Protein AF-A0A2E1YT01-F1 (afdb_monomer)

Secondary structure (DSSP, 8-state):
-HHHHHHHHHHTT--TTTS---TT-EEEEETTEEEE------HHHHHTTSS-HHHHHHHHHT--

Sequence (64 aa):
GKIAFDSCLKFFNLKKKDFKFYHGAKYKILNNLVLVASYHPSPRNVNTKRLDKKKMVFLLMGLK

pLDDT: mean 95.13, std 3.98, range [68.62, 97.94]

Mean predicted aligned error: 2.69 Å

Radius of gyration: 12.43 Å; Cα contacts (8 Å, |Δi|>4): 60; chains: 1; bounding box: 33×23×27 Å

Structure (mmCIF, N/CA/C/O backbone):
data_AF-A0A2E1YT01-F1
#
_entry.id   AF-A0A2E1YT01-F1
#
loop_
_atom_site.group_PDB
_atom_site.id
_atom_site.type_symbol
_atom_site.label_atom_id
_atom_site.label_alt_id
_atom_site.label_comp_id
_atom_site.label_asym_id
_atom_site.label_entity_id
_atom_site.label_seq_id
_atom_site.pdbx_PDB_ins_code
_atom_site.Cartn_x
_atom_site.Cartn_y
_atom_site.Cartn_z
_atom_site.occupancy
_atom_site.B_iso_or_equiv
_atom_site.auth_seq_id
_atom_site.auth_comp_id
_atom_site.auth_asym_id
_atom_site.auth_atom_id
_atom_site.pdbx_PDB_model_num
ATOM 1 N N . GLY A 1 1 ? 0.140 4.649 -3.659 1.00 95.94 1 GLY A N 1
ATOM 2 C CA . GLY A 1 1 ? 1.465 5.167 -3.239 1.00 95.94 1 GLY A CA 1
ATOM 3 C C . GLY A 1 1 ? 1.346 5.899 -1.911 1.00 95.94 1 GLY A C 1
ATOM 4 O O . GLY A 1 1 ? 0.223 6.192 -1.524 1.00 95.94 1 GLY A O 1
ATOM 5 N N . LYS A 1 2 ? 2.462 6.217 -1.231 1.00 96.38 2 LYS A N 1
ATOM 6 C CA . LYS A 1 2 ? 2.428 6.793 0.132 1.00 96.38 2 LYS A CA 1
ATOM 7 C C . LYS A 1 2 ? 1.679 8.126 0.211 1.00 96.38 2 LYS A C 1
ATOM 9 O O . LYS A 1 2 ? 0.848 8.283 1.087 1.00 96.38 2 LYS A O 1
ATOM 14 N N . ILE A 1 3 ? 1.937 9.051 -0.717 1.00 97.00 3 ILE A N 1
ATOM 15 C CA . ILE A 1 3 ? 1.295 10.378 -0.717 1.00 97.00 3 ILE A CA 1
ATOM 16 C C . ILE A 1 3 ? -0.227 10.243 -0.858 1.00 97.00 3 ILE A C 1
ATOM 18 O O . ILE A 1 3 ? -0.959 10.769 -0.033 1.00 97.00 3 ILE A O 1
ATOM 22 N N . ALA A 1 4 ? -0.696 9.470 -1.844 1.00 97.25 4 ALA A N 1
ATOM 23 C CA . ALA A 1 4 ? -2.126 9.217 -2.029 1.00 97.25 4 ALA A CA 1
ATOM 24 C C . ALA A 1 4 ? -2.765 8.558 -0.793 1.00 97.25 4 ALA A C 1
ATOM 26 O O . ALA A 1 4 ? -3.841 8.962 -0.370 1.00 97.25 4 ALA A O 1
ATOM 27 N N . PHE A 1 5 ? -2.079 7.588 -0.179 1.00 97.94 5 PHE A N 1
ATOM 28 C CA . PHE A 1 5 ? -2.557 6.930 1.036 1.00 97.94 5 PHE A CA 1
ATOM 29 C C . PHE A 1 5 ? -2.652 7.904 2.220 1.00 97.94 5 PHE A C 1
ATOM 31 O O . PHE A 1 5 ? -3.689 7.963 2.872 1.00 97.94 5 PHE A O 1
ATOM 38 N N . ASP A 1 6 ? -1.620 8.720 2.453 1.00 97.06 6 ASP A N 1
ATOM 39 C CA . ASP A 1 6 ? -1.620 9.748 3.500 1.00 97.06 6 ASP A CA 1
ATOM 40 C C . ASP A 1 6 ? -2.742 10.783 3.277 1.00 97.06 6 ASP A C 1
ATOM 42 O O . ASP A 1 6 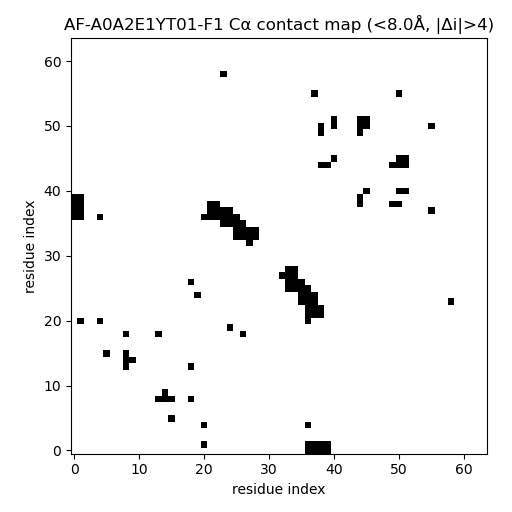? -3.352 11.236 4.248 1.00 97.06 6 ASP A O 1
ATOM 46 N N . SER A 1 7 ? -3.047 11.133 2.020 1.00 97.81 7 SER A N 1
ATOM 47 C CA . SER A 1 7 ? -4.187 11.992 1.673 1.00 97.81 7 SER A CA 1
ATOM 48 C C . SER A 1 7 ? -5.530 11.332 1.989 1.00 97.81 7 SER A C 1
ATOM 50 O O . SER A 1 7 ? -6.397 11.996 2.552 1.00 97.81 7 SER A O 1
ATOM 52 N N . CYS A 1 8 ? -5.701 10.035 1.707 1.00 97.06 8 CYS A N 1
ATOM 53 C CA . CYS A 1 8 ? -6.900 9.295 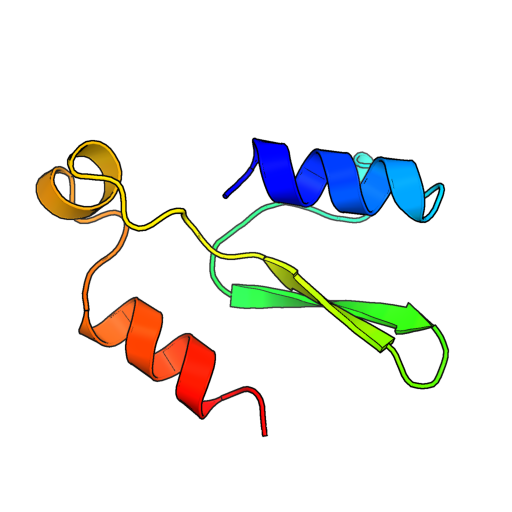2.114 1.00 97.06 8 CYS A CA 1
ATOM 54 C C . CYS A 1 8 ? -7.051 9.269 3.639 1.00 97.06 8 CYS A C 1
ATOM 56 O O . CYS A 1 8 ? -8.140 9.526 4.143 1.00 97.06 8 CYS A O 1
ATOM 58 N N . LEU A 1 9 ? -5.966 9.024 4.385 1.00 97.00 9 LEU A N 1
ATOM 59 C CA . LEU A 1 9 ? -6.008 9.078 5.848 1.00 97.00 9 LEU A CA 1
ATOM 60 C C . LEU A 1 9 ? -6.464 10.454 6.342 1.00 97.00 9 LEU A C 1
ATOM 62 O O . LEU A 1 9 ? -7.321 10.527 7.215 1.00 97.00 9 LEU A O 1
ATOM 66 N N . LYS A 1 10 ? -5.945 11.539 5.753 1.00 97.06 10 LYS A N 1
ATOM 67 C CA . LYS A 1 10 ? -6.372 12.904 6.087 1.00 97.06 10 LYS A CA 1
ATOM 68 C C . LYS A 1 10 ? -7.854 13.131 5.771 1.00 97.06 10 LYS A C 1
ATOM 70 O O . LYS A 1 10 ? -8.557 13.687 6.605 1.00 97.06 10 LYS A O 1
ATOM 75 N N . PHE A 1 11 ? -8.319 12.688 4.603 1.00 96.44 11 PHE A N 1
ATOM 76 C CA . PHE A 1 11 ? -9.715 12.823 4.180 1.00 96.44 11 PHE A CA 1
ATOM 77 C C . PHE A 1 11 ? -10.687 12.138 5.153 1.00 96.44 11 PHE A C 1
ATOM 79 O O . PHE A 1 11 ? -11.711 12.714 5.498 1.00 96.44 11 PHE A O 1
ATOM 86 N N . PHE A 1 12 ? -10.334 10.953 5.658 1.00 95.69 12 PHE A N 1
ATOM 87 C CA . PHE A 1 12 ? -11.137 10.212 6.638 1.00 95.69 12 PHE A CA 1
ATOM 88 C C . PHE A 1 12 ? -10.804 10.543 8.106 1.00 95.69 12 PHE A C 1
ATOM 90 O O . PHE A 1 12 ? -11.257 9.845 9.008 1.00 95.69 12 PHE A O 1
ATOM 97 N N . ASN A 1 13 ? -10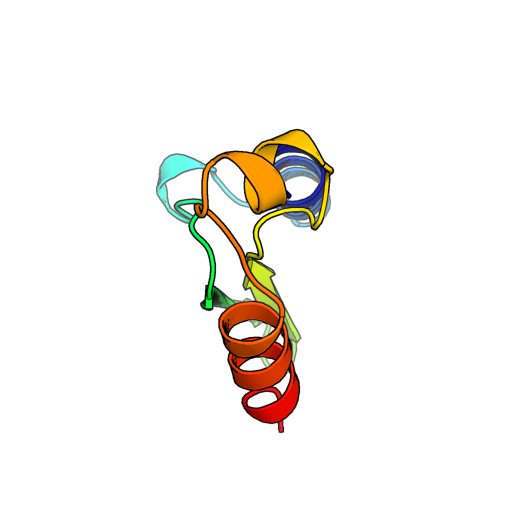.000 11.581 8.362 1.00 95.88 13 ASN A N 1
ATOM 98 C CA . ASN A 1 13 ? -9.546 11.981 9.699 1.00 95.88 13 ASN A CA 1
ATOM 99 C C . ASN A 1 13 ? -8.885 10.843 10.520 1.00 95.88 13 ASN A C 1
ATOM 101 O O . ASN A 1 13 ? -9.044 10.737 11.737 1.00 95.88 13 ASN A O 1
ATOM 105 N N . LEU A 1 14 ? -8.127 9.973 9.845 1.00 95.81 14 LEU A N 1
ATOM 106 C CA . LEU A 1 14 ? -7.433 8.821 10.421 1.00 95.81 14 LEU A CA 1
ATOM 107 C C . LEU A 1 14 ? -5.997 9.176 10.833 1.00 95.81 14 LEU A C 1
ATOM 109 O O . LEU A 1 14 ? -5.259 9.861 10.119 1.00 95.81 14 LEU A O 1
ATOM 113 N N . LYS A 1 15 ? -5.551 8.654 11.981 1.00 94.19 15 LYS A N 1
ATOM 114 C CA . LYS A 1 15 ? -4.203 8.913 12.507 1.00 94.19 15 LYS A CA 1
ATOM 115 C C . LYS A 1 15 ? -3.164 8.018 11.829 1.00 94.19 15 LYS A C 1
ATOM 117 O O . LYS A 1 15 ? -3.203 6.801 11.959 1.00 94.19 15 LYS A O 1
ATOM 122 N N . LYS A 1 16 ? -2.141 8.612 11.204 1.00 92.19 16 LYS A N 1
ATOM 123 C CA . LYS A 1 16 ? -1.062 7.883 10.493 1.00 92.19 16 LYS A CA 1
ATOM 124 C C . LYS A 1 16 ? -0.362 6.796 11.320 1.00 92.19 16 LYS A C 1
ATOM 126 O O . LYS A 1 16 ? 0.104 5.814 10.753 1.00 92.19 16 LYS A O 1
ATOM 131 N N . LYS A 1 17 ? -0.288 6.958 12.647 1.00 92.81 17 LYS A N 1
ATOM 132 C CA . LYS A 1 17 ? 0.330 5.976 13.556 1.00 92.81 17 LYS A CA 1
ATOM 133 C C . LYS A 1 17 ? -0.390 4.620 13.547 1.00 92.81 17 LYS A C 1
ATOM 135 O O . LYS A 1 17 ? 0.259 3.593 13.722 1.00 92.81 17 LYS A O 1
ATOM 140 N N . ASP A 1 18 ? -1.701 4.635 13.311 1.00 93.81 18 ASP A N 1
ATOM 141 C CA . ASP A 1 18 ? -2.567 3.456 13.370 1.00 93.81 18 ASP A CA 1
ATOM 142 C C . ASP A 1 18 ? -2.670 2.760 11.994 1.00 93.81 18 ASP A C 1
ATOM 144 O O . ASP A 1 18 ? -3.002 1.581 11.908 1.00 93.81 18 ASP A O 1
ATOM 148 N N . PHE A 1 19 ? -2.298 3.456 10.909 1.00 96.00 19 PHE A N 1
ATOM 149 C CA . PHE A 1 19 ? -2.413 2.987 9.524 1.00 96.00 19 PHE A CA 1
ATOM 150 C C . PHE A 1 19 ? -1.051 3.040 8.819 1.00 96.00 19 PHE A C 1
ATOM 152 O O . PHE A 1 19 ? -0.718 3.996 8.115 1.00 96.00 19 PHE A O 1
ATOM 159 N N . LYS A 1 20 ? -0.228 2.006 9.021 1.00 96.69 20 LYS A N 1
ATOM 160 C CA . LYS A 1 20 ? 1.113 1.916 8.422 1.00 96.69 20 LYS A CA 1
ATOM 161 C C . LYS A 1 20 ? 1.040 1.679 6.909 1.00 96.69 20 LYS A C 1
ATOM 163 O O . LYS A 1 20 ? 0.397 0.755 6.429 1.00 96.69 20 LYS A O 1
ATOM 168 N N . PHE A 1 21 ? 1.777 2.470 6.134 1.00 97.56 21 PHE A N 1
ATOM 169 C CA . PHE A 1 21 ? 1.827 2.298 4.683 1.00 97.56 21 PHE A CA 1
A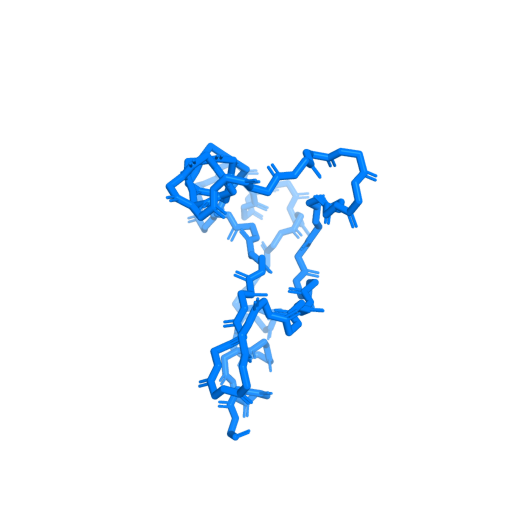TOM 170 C C . PHE A 1 21 ? 2.815 1.198 4.261 1.00 97.56 21 PHE A C 1
ATOM 172 O O . PHE A 1 21 ? 4.026 1.341 4.436 1.00 97.56 21 PHE A O 1
ATOM 179 N N . TYR A 1 22 ? 2.313 0.150 3.610 1.00 96.56 22 TYR A N 1
ATOM 180 C CA . TYR A 1 22 ? 3.098 -0.830 2.852 1.00 96.56 22 TYR A CA 1
ATOM 181 C C . TYR A 1 22 ? 2.234 -1.447 1.742 1.00 96.56 22 TYR A C 1
ATOM 183 O O . TYR A 1 22 ? 1.011 -1.318 1.757 1.00 96.56 22 TYR A O 1
ATOM 191 N N . HIS A 1 23 ? 2.850 -2.061 0.728 1.00 97.06 23 HIS A N 1
ATOM 192 C CA . HIS A 1 23 ? 2.085 -2.645 -0.376 1.00 97.06 23 HIS A CA 1
ATOM 193 C C . HIS A 1 23 ? 1.271 -3.845 0.106 1.00 97.06 23 HIS A C 1
ATOM 195 O O . HIS A 1 23 ? 1.823 -4.772 0.690 1.00 97.06 23 HIS A O 1
ATOM 201 N N . GLY A 1 24 ? -0.033 -3.803 -0.152 1.00 96.38 24 GLY A N 1
ATOM 202 C CA . GLY A 1 24 ? -0.977 -4.831 0.258 1.00 96.38 24 GLY A CA 1
ATOM 203 C C . GLY A 1 24 ? -1.593 -4.628 1.637 1.00 96.38 24 GLY A C 1
ATOM 204 O O . GLY A 1 24 ? -2.414 -5.450 2.032 1.00 96.38 24 GLY A O 1
ATOM 205 N N . ALA A 1 25 ? -1.265 -3.549 2.358 1.00 96.62 25 ALA A N 1
ATOM 206 C CA . ALA A 1 25 ? -1.948 -3.255 3.616 1.00 96.62 25 ALA A CA 1
ATOM 207 C C . ALA A 1 25 ? -3.446 -3.024 3.360 1.00 96.62 25 ALA A C 1
ATOM 209 O O . ALA A 1 25 ? -3.810 -2.288 2.440 1.00 96.62 25 ALA A O 1
ATOM 210 N N . LYS A 1 26 ? -4.307 -3.634 4.177 1.00 95.69 26 LYS A N 1
ATOM 211 C CA . LYS A 1 26 ? -5.765 -3.490 4.109 1.00 95.69 26 LYS A CA 1
ATOM 212 C C . LYS A 1 26 ? -6.282 -3.053 5.470 1.00 95.69 26 LYS A C 1
ATOM 214 O O . LYS A 1 26 ? -5.938 -3.657 6.482 1.00 95.69 26 LYS A O 1
ATOM 219 N N . TYR A 1 27 ? -7.125 -2.031 5.480 1.00 95.62 27 TYR A N 1
ATOM 220 C CA . TYR A 1 27 ? -7.682 -1.469 6.699 1.00 95.62 27 TYR A CA 1
ATOM 221 C C . TYR A 1 27 ? -9.177 -1.257 6.545 1.00 95.62 27 TYR A C 1
ATOM 223 O O . TYR A 1 27 ? -9.608 -0.519 5.663 1.00 95.62 27 TYR A O 1
ATOM 231 N N . LYS A 1 28 ? -9.979 -1.867 7.416 1.00 94.50 28 LYS A N 1
ATOM 232 C CA . LYS A 1 28 ? -11.401 -1.541 7.505 1.00 94.50 28 LYS A CA 1
ATOM 233 C C . LYS A 1 28 ? -11.532 -0.189 8.205 1.00 94.50 28 LYS A C 1
ATOM 235 O O . LYS A 1 28 ? -11.115 -0.061 9.352 1.00 94.50 28 LYS A O 1
ATOM 240 N N . ILE A 1 29 ? -12.043 0.813 7.495 1.00 93.19 29 ILE A N 1
ATOM 241 C CA . ILE A 1 29 ? -12.146 2.190 8.007 1.00 93.19 29 ILE A CA 1
ATOM 242 C C . ILE A 1 29 ? -13.591 2.586 8.322 1.00 93.19 29 ILE A C 1
ATOM 244 O O . ILE A 1 29 ? -13.807 3.417 9.193 1.00 93.19 29 ILE A O 1
ATOM 248 N N . LEU A 1 30 ? -14.570 1.957 7.664 1.00 90.88 30 LEU A N 1
ATOM 249 C CA . LEU A 1 30 ? -16.005 2.047 7.959 1.00 90.88 30 LEU A CA 1
ATOM 250 C C . LEU A 1 30 ? -16.645 0.669 7.723 1.00 90.88 30 LEU A C 1
ATOM 252 O O . LEU A 1 30 ? -16.004 -0.220 7.155 1.00 90.88 30 LEU A O 1
ATOM 256 N N . ASN A 1 31 ? -17.911 0.483 8.112 1.00 85.62 31 ASN A N 1
ATOM 257 C CA . ASN A 1 31 ? -18.597 -0.816 8.027 1.00 85.62 31 ASN A CA 1
ATOM 258 C C . ASN A 1 31 ? -18.466 -1.499 6.655 1.00 85.62 31 ASN A C 1
ATOM 260 O O . ASN A 1 31 ? -18.173 -2.694 6.620 1.00 85.62 31 ASN A O 1
ATOM 264 N N . ASN A 1 32 ? -18.576 -0.730 5.566 1.00 90.19 32 ASN A N 1
ATOM 265 C CA . ASN A 1 32 ? -18.523 -1.230 4.188 1.00 90.19 32 ASN A CA 1
ATOM 266 C C . ASN A 1 32 ? -17.370 -0.623 3.367 1.00 90.19 32 ASN A C 1
ATOM 268 O O . ASN A 1 32 ? -17.395 -0.683 2.142 1.00 90.19 32 ASN A O 1
ATOM 272 N N . LEU A 1 33 ? -16.370 -0.012 4.018 1.00 94.06 33 LEU A N 1
ATOM 273 C CA . LEU A 1 33 ? -15.251 0.630 3.325 1.00 94.06 33 LEU A CA 1
ATOM 274 C C . LEU A 1 33 ? -13.908 0.114 3.836 1.00 94.06 33 LEU A C 1
ATOM 276 O O . LEU A 1 33 ? -13.578 0.228 5.022 1.00 94.06 33 LEU A O 1
ATOM 280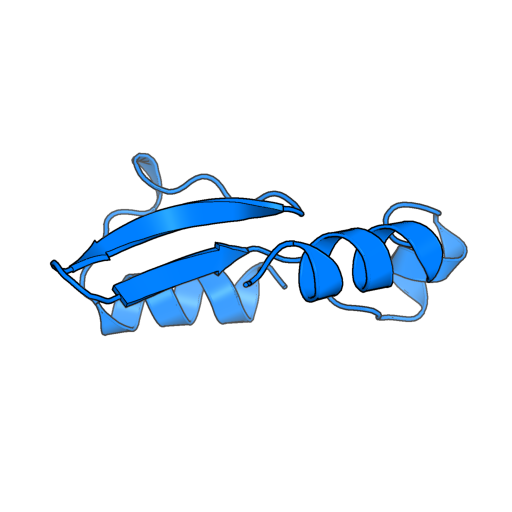 N N . VAL A 1 34 ? -13.114 -0.409 2.906 1.00 95.12 34 VAL A N 1
ATOM 281 C CA . VAL A 1 34 ? -11.752 -0.883 3.150 1.00 95.12 34 VAL A CA 1
ATOM 282 C C . VAL A 1 34 ? -10.774 0.012 2.399 1.00 95.12 34 VAL A C 1
ATOM 284 O O . VAL A 1 34 ? -10.854 0.169 1.184 1.00 95.12 34 VAL A O 1
ATOM 287 N N . LEU A 1 35 ? -9.820 0.580 3.128 1.00 95.94 35 LEU A N 1
ATOM 288 C CA . LEU A 1 35 ? -8.699 1.316 2.572 1.00 95.94 35 LEU A CA 1
ATOM 289 C C . LEU A 1 35 ? -7.549 0.349 2.281 1.00 95.94 35 LEU A C 1
ATOM 291 O O . LEU A 1 35 ? -7.038 -0.312 3.187 1.00 95.94 35 LEU A O 1
ATOM 295 N N . VAL A 1 36 ? -7.116 0.295 1.021 1.00 97.06 36 VAL A N 1
ATOM 296 C CA . VAL A 1 36 ? -6.012 -0.567 0.583 1.00 97.06 36 VAL A CA 1
ATOM 297 C C . VAL A 1 36 ? -4.807 0.270 0.175 1.00 97.06 36 VAL A C 1
ATOM 299 O O . VAL A 1 36 ? -4.891 1.151 -0.680 1.00 97.06 36 VAL A O 1
ATOM 302 N N . ALA A 1 37 ? -3.654 -0.023 0.768 1.00 97.50 37 ALA A N 1
ATOM 303 C CA . ALA A 1 37 ? -2.388 0.591 0.412 1.00 97.50 37 ALA A CA 1
ATOM 304 C C . ALA A 1 37 ? -1.679 -0.207 -0.688 1.00 97.50 37 ALA A C 1
ATOM 306 O O . ALA A 1 37 ? -1.536 -1.427 -0.627 1.00 97.50 37 ALA A O 1
ATOM 307 N N . SER A 1 38 ? -1.142 0.502 -1.677 1.00 97.88 38 SER A N 1
ATOM 308 C CA . SER A 1 38 ? -0.282 -0.084 -2.705 1.00 97.88 38 SER A CA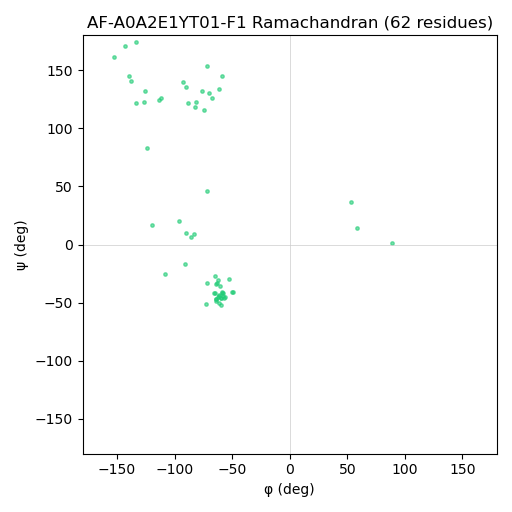 1
ATOM 309 C C . SER A 1 38 ? 0.888 0.837 -3.031 1.00 97.88 38 SER A C 1
ATOM 311 O O . SER A 1 38 ? 0.752 2.069 -3.030 1.00 97.88 38 SER A O 1
ATOM 313 N N . TYR A 1 39 ? 2.055 0.263 -3.332 1.00 97.88 39 TYR A N 1
ATOM 314 C CA . TYR A 1 39 ? 3.130 0.997 -3.992 1.00 97.88 39 TYR A CA 1
ATOM 315 C C . TYR A 1 39 ? 2.660 1.547 -5.345 1.00 97.88 39 TYR A C 1
ATOM 317 O O . TYR A 1 39 ? 1.838 0.958 -6.036 1.00 97.88 39 TYR A O 1
ATOM 325 N N . HIS A 1 40 ? 3.155 2.732 -5.699 1.00 96.12 40 HIS A N 1
ATOM 326 C CA . HIS A 1 40 ? 2.858 3.346 -6.993 1.00 96.12 40 HIS A CA 1
ATOM 327 C C . HIS A 1 40 ? 3.697 2.644 -8.076 1.00 96.12 40 HIS A C 1
ATOM 329 O O . HIS A 1 40 ? 4.900 2.505 -7.847 1.00 96.12 40 HIS A O 1
ATOM 335 N N . PRO A 1 41 ? 3.137 2.220 -9.222 1.00 95.38 41 PRO A N 1
ATOM 336 C CA . PRO A 1 41 ? 3.892 1.593 -10.316 1.00 95.38 41 PRO A CA 1
ATOM 337 C C . PRO A 1 41 ? 4.780 2.588 -11.091 1.00 95.38 41 PRO A C 1
ATOM 339 O O . PRO A 1 41 ? 4.805 2.591 -12.315 1.00 95.38 41 PRO A O 1
ATOM 342 N N . SER A 1 42 ? 5.525 3.450 -10.390 1.00 95.50 42 SER A N 1
ATOM 343 C CA . SER A 1 42 ? 6.508 4.339 -11.013 1.00 95.50 42 SER A CA 1
ATOM 344 C C . SER A 1 42 ? 7.733 3.563 -11.507 1.00 95.50 42 SER A C 1
ATOM 346 O O . SER A 1 42 ? 8.100 2.560 -10.880 1.00 95.50 42 SER A O 1
ATOM 348 N N . PRO A 1 43 ? 8.451 4.075 -12.530 1.00 96.12 43 PRO A N 1
ATOM 349 C CA . PRO A 1 43 ? 9.694 3.472 -13.011 1.00 96.12 43 PRO A CA 1
ATOM 350 C C . PRO A 1 43 ? 10.681 3.182 -11.881 1.00 96.12 43 PRO A C 1
ATOM 352 O O . PRO A 1 43 ? 11.243 2.100 -11.813 1.00 96.12 43 PRO A O 1
ATOM 355 N N . ARG A 1 44 ? 10.815 4.086 -10.901 1.00 94.94 44 ARG A N 1
ATOM 356 C CA . ARG A 1 44 ? 11.670 3.863 -9.724 1.00 94.94 44 ARG A CA 1
ATOM 357 C C . ARG A 1 44 ? 11.292 2.600 -8.936 1.00 94.94 44 ARG A C 1
ATOM 359 O O . ARG A 1 44 ? 12.184 1.846 -8.559 1.00 94.94 44 ARG A O 1
ATOM 366 N N . ASN A 1 45 ? 10.006 2.365 -8.660 1.00 96.31 45 ASN A N 1
ATOM 367 C CA . ASN A 1 45 ? 9.567 1.192 -7.889 1.00 96.31 45 ASN A CA 1
ATOM 368 C C . ASN A 1 45 ? 9.693 -0.111 -8.686 1.00 96.31 45 ASN A C 1
ATOM 370 O O . ASN A 1 45 ? 10.005 -1.144 -8.092 1.00 96.31 45 ASN A O 1
ATOM 374 N N . VAL A 1 46 ? 9.490 -0.045 -10.004 1.00 96.00 46 VAL A N 1
ATOM 375 C CA . VAL A 1 46 ? 9.649 -1.183 -10.917 1.00 96.00 46 VAL A CA 1
ATOM 376 C C . VAL A 1 46 ? 11.126 -1.531 -11.110 1.00 96.00 46 VAL A C 1
ATOM 378 O O . VAL A 1 46 ? 11.531 -2.662 -10.854 1.00 96.00 46 VAL A O 1
ATOM 381 N N . ASN A 1 47 ? 11.962 -0.547 -11.442 1.00 97.31 47 ASN A N 1
ATOM 382 C CA . ASN A 1 47 ? 13.391 -0.735 -11.706 1.00 97.31 47 ASN A CA 1
ATOM 383 C C . ASN A 1 47 ? 14.152 -1.214 -10.459 1.00 97.31 47 ASN A C 1
ATOM 385 O O . ASN A 1 47 ? 15.068 -2.022 -10.567 1.00 97.31 47 ASN A O 1
ATOM 389 N N . THR A 1 48 ? 13.743 -0.779 -9.259 1.00 95.88 48 THR A N 1
ATOM 390 C CA . THR A 1 48 ? 14.316 -1.259 -7.981 1.00 95.88 48 THR A CA 1
ATOM 391 C C . THR A 1 48 ? 13.671 -2.548 -7.458 1.00 95.88 48 THR A C 1
ATOM 393 O O . THR A 1 48 ? 13.964 -2.962 -6.338 1.00 95.88 48 THR A O 1
ATOM 396 N N . LYS A 1 49 ? 12.772 -3.182 -8.228 1.00 94.12 49 LYS A N 1
ATOM 397 C CA . LYS A 1 49 ? 12.054 -4.428 -7.882 1.00 94.12 49 LYS A CA 1
ATOM 398 C C . LYS A 1 49 ? 11.210 -4.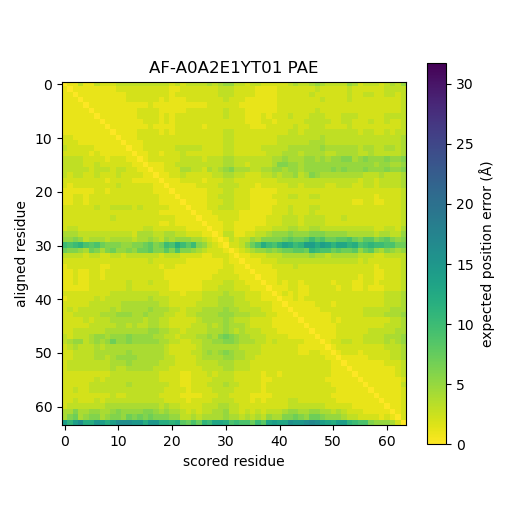362 -6.597 1.00 94.12 49 LYS A C 1
ATOM 400 O O . LYS A 1 49 ? 10.737 -5.387 -6.091 1.00 94.12 49 LYS A O 1
ATOM 405 N N . ARG A 1 50 ? 10.949 -3.156 -6.076 1.00 93.50 50 ARG A N 1
ATOM 406 C CA . ARG A 1 50 ? 10.033 -2.932 -4.942 1.00 93.50 50 ARG A CA 1
ATOM 407 C C . ARG A 1 50 ? 8.602 -3.329 -5.295 1.00 93.50 50 ARG A C 1
ATOM 409 O O . ARG A 1 50 ? 7.877 -3.830 -4.439 1.00 93.50 50 ARG A O 1
ATOM 416 N N . LEU A 1 51 ? 8.219 -3.140 -6.553 1.00 96.75 51 LEU A N 1
ATOM 417 C CA . LEU A 1 51 ? 6.943 -3.553 -7.117 1.00 96.75 51 LEU A CA 1
ATOM 418 C C . LEU A 1 51 ? 7.186 -4.146 -8.506 1.00 96.75 51 LEU A C 1
ATOM 420 O O . LEU A 1 51 ? 7.988 -3.618 -9.264 1.00 96.75 51 LEU A O 1
ATOM 424 N N . ASP A 1 52 ? 6.470 -5.207 -8.852 1.00 96.12 52 ASP A N 1
ATOM 425 C CA . ASP A 1 52 ? 6.446 -5.758 -10.204 1.00 96.12 52 ASP A CA 1
ATOM 426 C C . ASP A 1 52 ? 4.996 -6.035 -10.630 1.00 96.12 52 ASP A C 1
ATOM 428 O O . ASP A 1 52 ? 4.052 -5.877 -9.843 1.00 96.12 52 ASP A O 1
ATOM 432 N N . LYS A 1 53 ? 4.814 -6.439 -11.892 1.00 96.12 53 LYS A N 1
ATOM 433 C CA . LYS A 1 53 ? 3.494 -6.763 -12.443 1.00 96.12 53 LYS A CA 1
ATOM 434 C C . LYS A 1 53 ? 2.799 -7.867 -11.641 1.00 96.12 53 LYS A C 1
ATOM 436 O O . LYS A 1 53 ? 1.606 -7.744 -11.385 1.00 96.12 53 LYS A O 1
ATOM 441 N N . LYS A 1 54 ? 3.523 -8.912 -11.220 1.00 96.69 54 LYS A N 1
ATOM 442 C CA . LYS A 1 54 ? 2.945 -10.046 -10.481 1.00 96.69 54 LYS A CA 1
ATOM 443 C C . LYS A 1 54 ? 2.394 -9.589 -9.131 1.00 96.69 54 LYS A C 1
ATOM 445 O O . LYS A 1 54 ? 1.248 -9.891 -8.827 1.00 96.69 54 LYS A O 1
ATOM 450 N N . LYS A 1 55 ? 3.159 -8.802 -8.368 1.00 96.12 55 LYS A N 1
ATOM 451 C CA . LYS A 1 55 ? 2.746 -8.235 -7.073 1.00 96.12 55 LYS A CA 1
ATOM 452 C C . LYS A 1 55 ? 1.509 -7.346 -7.203 1.00 96.12 55 LYS A C 1
ATOM 454 O O . LYS A 1 55 ? 0.564 -7.501 -6.436 1.00 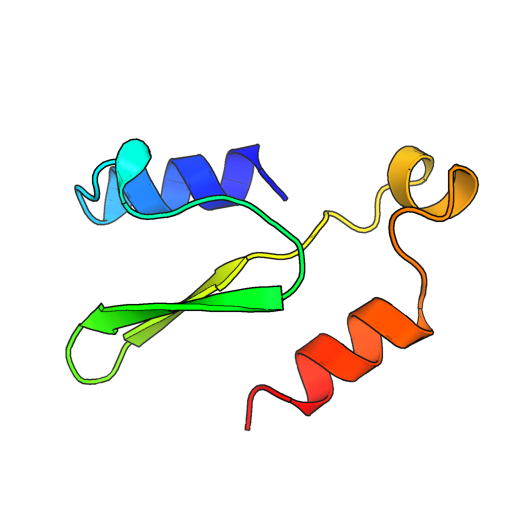96.12 55 LYS A O 1
ATOM 459 N N . MET A 1 56 ? 1.483 -6.456 -8.200 1.00 96.62 56 MET A N 1
ATOM 460 C CA . MET A 1 56 ? 0.318 -5.595 -8.437 1.00 96.62 56 MET A CA 1
ATOM 461 C C . MET A 1 56 ? -0.924 -6.408 -8.820 1.00 96.62 56 MET A C 1
ATOM 463 O O . MET A 1 56 ? -1.987 -6.201 -8.244 1.00 96.62 56 MET A O 1
ATOM 467 N N . VAL A 1 57 ? -0.792 -7.339 -9.768 1.00 96.62 57 VAL A N 1
ATOM 468 C CA . VAL A 1 57 ? -1.908 -8.188 -10.209 1.00 96.62 57 VAL A CA 1
ATOM 469 C C . VAL A 1 57 ? -2.424 -9.042 -9.054 1.00 96.62 57 VAL A C 1
ATOM 471 O O . VAL A 1 57 ? -3.629 -9.083 -8.834 1.00 96.62 57 VAL A O 1
ATOM 474 N N . PHE A 1 58 ? -1.530 -9.647 -8.269 1.00 96.69 58 PHE A N 1
ATOM 475 C CA . PHE A 1 58 ? -1.896 -10.416 -7.080 1.00 96.69 58 PHE A CA 1
ATOM 476 C C . PHE A 1 58 ? -2.710 -9.578 -6.090 1.00 96.69 58 PHE A C 1
ATOM 478 O O . PHE A 1 58 ? -3.755 -10.027 -5.619 1.00 96.69 58 PHE A O 1
ATOM 485 N N . LEU A 1 59 ? -2.278 -8.339 -5.823 1.00 96.56 59 LEU A N 1
ATOM 486 C CA . LEU A 1 59 ? -3.024 -7.430 -4.960 1.00 96.56 59 LEU A CA 1
ATOM 487 C C . LEU A 1 59 ? -4.431 -7.169 -5.506 1.00 96.56 59 LEU A C 1
ATOM 489 O O . LEU A 1 59 ? -5.389 -7.339 -4.761 1.00 96.56 59 LEU A O 1
ATOM 493 N N . LEU A 1 60 ? -4.551 -6.779 -6.780 1.00 96.00 60 LEU A N 1
ATOM 494 C CA . LEU A 1 60 ? -5.828 -6.419 -7.406 1.00 96.00 60 LEU A CA 1
ATOM 495 C C . LEU A 1 60 ? -6.796 -7.606 -7.495 1.00 96.00 60 LEU A C 1
ATOM 497 O O . LEU A 1 60 ? -7.976 -7.453 -7.197 1.00 96.00 60 LEU A O 1
ATOM 501 N N . MET A 1 61 ? -6.307 -8.798 -7.847 1.00 96.31 61 MET A N 1
ATOM 502 C CA . MET A 1 61 ? -7.126 -10.016 -7.884 1.00 96.31 61 MET A CA 1
ATOM 503 C C . MET A 1 61 ? -7.623 -10.427 -6.493 1.00 96.31 61 MET A C 1
ATOM 505 O O . MET A 1 61 ? -8.674 -11.054 -6.380 1.00 96.31 61 MET A O 1
ATOM 509 N N . GLY A 1 62 ? -6.887 -10.062 -5.440 1.00 92.94 62 GLY A N 1
ATOM 510 C CA . GLY A 1 62 ? -7.261 -10.286 -4.046 1.00 92.94 62 GLY A CA 1
ATOM 511 C C . GLY A 1 62 ? -8.206 -9.233 -3.453 1.00 92.94 62 GLY A C 1
ATOM 512 O O . GLY A 1 62 ? -8.373 -9.227 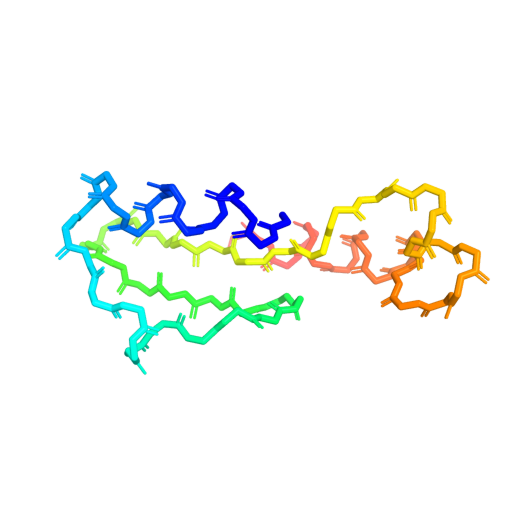-2.232 1.00 92.94 62 GLY A O 1
ATOM 513 N N . LEU A 1 63 ? -8.769 -8.316 -4.251 1.00 89.44 63 LEU A N 1
ATOM 514 C CA . LEU A 1 63 ? -9.742 -7.294 -3.816 1.00 89.44 63 LEU A CA 1
ATOM 515 C C . LEU A 1 63 ? -11.210 -7.687 -4.048 1.00 89.44 63 LEU A C 1
ATOM 517 O O . LEU A 1 63 ? -12.061 -6.805 -4.106 1.00 89.44 63 LEU A O 1
ATOM 521 N N . LYS A 1 64 ? -11.494 -8.982 -4.198 1.00 68.62 64 LYS A N 1
ATOM 522 C CA . LYS A 1 64 ? -12.866 -9.493 -4.306 1.00 68.62 64 LYS A CA 1
ATOM 523 C C . LYS A 1 64 ? -13.662 -9.295 -3.021 1.00 68.62 64 LYS A C 1
ATOM 525 O O . LYS A 1 64 ? -13.050 -9.418 -1.935 1.00 68.62 64 LYS A O 1
#

Foldseek 3Di:
DVVVLVVVCVVLVHDCVVQDADAQDWDDSDPPDIDGHHDDPDPVCPVVVVDDPVSVVVSVVVPD

Nearest PDB structures (foldseek):
  2dp6-assembly1_A  TM=9.530E-01  e=1.267E-03  Thermus thermophilus HB8
  5h5e-assembly1_A  TM=4.373E-01  e=4.792E+00  Saccharomyces cerevisiae S288C

Solvent-accessible surface area (backbone atoms only — not comparable to full-atom values): 3998 Å² total; per-residue (Å²): 55,69,70,63,48,54,50,51,31,57,75,70,73,48,61,65,90,82,57,71,86,45,70,69,36,74,39,80,78,48,100,93,40,69,51,72,36,40,70,50,92,42,67,70,32,43,77,69,63,77,41,51,72,67,60,52,48,53,50,62,71,66,67,117